Protein 2ASF (pdb70)

GO terms:
  GO:0005576 extracellular region (C, HDA)
  GO:0005515 protein binding (F, IPI)
  GO:0070967 coenzyme F420 binding (F, IDA)
  GO:0016627 oxidoreductase activity, acting on the CH-CH group of donors (F, IDA)
  GO:0042803 protein homodimerization activity (F, IDA)

Foldseek 3Di:
DVVLVVQQLAQDWWKWFADPVRDTDDDIFRWHADPVQRKIKTKDFPPPPRQVRLAPVFWMWTWDDDDQWIKIFIFGKHKALPPVVQVVRQVRRCSRYRRDDDDNRMIMIIGRTDDMDIDPVNDD

CATH classification: 2.30.110.10

B-factor: mean 14.54, std 8.59, range [2.0, 48.46]

Radius of gyration: 13.87 Å; Cα contacts (8 Å, |Δi|>4): 251; chains: 1; bounding box: 25×37×40 Å

Sequence (124 aa):
SDDALAFLSERHLALTTLRADNSPHVVAVGFTFDPKTHIARVITTGGSQKAVNADRSGLAVLSQVDGARWLSLEGRAAVNSDIDAVRDAELRYAQRYRTPRPNPRRVVIEVQIERVLGSADLLD

Nearest PDB structures (foldseek):
  5jab-assembly1_B  TM=1.000E+00  e=5.599E-22  Mycobacterium tuberculosis H37Rv
  5jab-assembly2_D  TM=9.936E-01  e=1.389E-21  Mycobacterium tuberculosis H37Rv
  2iab-assembly1_A  TM=7.953E-01  e=4.331E-06  Streptomyces avermitilis
  2fhq-assembly1_B  TM=7.824E-01  e=3.543E-05  Bacteroides thetaiotaomicron VPI-5482
  3ec6-assembly1_A-2  TM=7.435E-01  e=2.667E-05  Bacillus anthracis

InterPro domains:
  IPR011576 Pyridoxamine 5'-phosphate oxidase, N-terminal [PF01243] (12-128)
  IPR012349 FMN-binding split barrel [G3DSA:2.30.110.10] (1-135)
  IPR019920 F420-binding domain, putative [TIGR03618] (15-129)
  IPR052019 F420H(2)-dependent biliverdin reductase/Heme oxygenase [PTHR35176] (9-133)

Secondary structure (DSSP, 8-state):
-HHHHHHTTSS----EEE-TTS-EEE-----EEETTTTEEEEEEETT-HHHHHHHHH-EEEEEEEETTEEEEEEEEEEEE--HHHHHHHHHHHHHHS-PPPP-TTEEEEEEEEEEEEE-TTT--

Solvent-accessible surface area: 7060 Å² total

Organism: Mycobacterium tuberculosis (strain ATCC 25618 / H37Rv) (NCBI:txid83332)

Structure (mmCIF, N/CA/C/O backbone):
data_2ASF
#
_entry.id   2ASF
#
_cell.length_a   73.395
_cell.length_b   73.395
_cell.length_c   44.794
_cell.angle_alpha   90.00
_cell.angle_beta   90.00
_cell.angle_gamma   90.00
#
_symmetry.space_group_name_H-M   'P 43 21 2'
#
loop_
_entity.id
_entity.type
_entity.pdbx_description
1 polymer 'Hypothetical protein Rv2074'
2 non-polymer 'SODIUM ION'
3 non-polymer 'CITRIC ACID'
4 water water
#
loop_
_atom_site.group_PDB
_atom_site.id
_atom_site.type_symbol
_atom_site.label_atom_id
_atom_site.label_alt_id
_atom_site.label_comp_id
_atom_site.label_asym_id
_atom_site.label_entity_id
_atom_site.label_seq_id
_atom_site.pdbx_PDB_ins_code
_atom_site.Cartn_x
_atom_site.Cartn_y
_atom_site.Cartn_z
_atom_site.occupancy
_atom_site.B_iso_or_equiv
_atom_site.auth_seq_id
_atom_site.auth_comp_id
_atom_site.auth_asym_id
_atom_site.auth_atom_id
_atom_site.pdbx_PDB_model_num
ATOM 1 N N . SER A 1 11 ? 15.848 31.307 4.725 1.00 27.82 11 SER A N 1
ATOM 2 C CA . SER A 1 11 ? 16.575 30.086 4.269 1.00 27.49 11 SER A CA 1
ATOM 3 C C . SER A 1 11 ? 17.367 29.468 5.419 1.00 27.25 11 SER A C 1
ATOM 4 O O . SER A 1 11 ? 17.595 30.120 6.439 1.00 27.05 11 SER A O 1
ATOM 7 N N . ASP A 1 12 ? 17.786 28.215 5.246 1.00 26.45 12 ASP A N 1
ATOM 8 C CA . ASP A 1 12 ? 18.510 27.487 6.287 1.00 26.23 12 ASP A CA 1
ATOM 9 C C . ASP A 1 12 ? 19.938 27.994 6.517 1.00 25.08 12 ASP A C 1
ATOM 10 O O . ASP A 1 12 ? 20.453 27.934 7.640 1.00 24.61 12 ASP A O 1
ATOM 15 N N . ASP A 1 13 ? 20.585 28.480 5.456 1.00 23.16 13 ASP A N 1
ATOM 16 C CA . ASP A 1 13 ? 21.918 29.059 5.604 1.00 21.92 13 ASP A CA 1
ATOM 17 C C . ASP A 1 13 ? 21.830 30.373 6.370 1.00 19.78 13 ASP A C 1
ATOM 18 O O . ASP A 1 13 ? 22.732 30.703 7.128 1.00 19.83 13 ASP A O 1
ATOM 23 N N . ALA A 1 14 ? 20.726 31.089 6.173 1.00 18.49 14 ALA A N 1
ATOM 24 C CA . ALA A 1 14 ? 20.447 32.331 6.898 1.00 16.88 14 ALA A CA 1
ATOM 25 C C . ALA A 1 14 ? 20.259 32.041 8.390 1.00 16.70 14 ALA A C 1
ATOM 26 O O . ALA A 1 14 ? 20.867 32.694 9.246 1.00 15.33 14 ALA A O 1
ATOM 28 N N . LEU A 1 15 ? 19.451 31.027 8.694 1.00 17.06 15 LEU A N 1
ATOM 29 C CA . LEU A 1 15 ? 19.276 30.596 10.089 1.00 17.51 15 LEU A CA 1
ATOM 30 C C . LEU A 1 15 ? 20.587 30.153 10.769 1.00 17.36 15 LEU A C 1
ATOM 31 O O . LEU A 1 15 ? 20.819 30.467 11.943 1.00 17.66 15 LEU A O 1
ATOM 36 N N . ALA A 1 16 ? 21.452 29.433 10.052 1.00 16.40 16 ALA A N 1
ATOM 37 C CA . ALA A 1 16 ? 22.752 29.071 10.615 1.00 15.68 16 ALA A CA 1
ATOM 38 C C . ALA A 1 16 ? 23.638 30.295 10.874 1.00 14.79 16 ALA A C 1
ATOM 39 O O . ALA A 1 16 ? 24.291 30.401 11.909 1.00 14.31 16 ALA A O 1
ATOM 41 N N . PHE A 1 17 ? 23.641 31.223 9.921 1.00 13.97 17 PHE A N 1
ATOM 42 C CA . PHE A 1 17 ? 24.343 32.489 10.070 1.00 13.02 17 PHE A CA 1
ATOM 43 C C . PHE A 1 17 ? 23.890 33.199 11.348 1.00 12.11 17 PHE A C 1
ATOM 44 O O . PHE A 1 17 ? 24.711 33.687 12.117 1.00 11.90 17 PHE A O 1
ATOM 52 N N . LEU A 1 18 ? 22.577 33.218 11.576 1.00 11.97 18 LEU A N 1
ATOM 53 C CA . LEU A 1 18 ? 21.998 33.891 12.752 1.00 11.71 18 LEU A CA 1
ATOM 54 C C . LEU A 1 18 ? 22.260 33.175 14.087 1.00 12.87 18 LEU A C 1
ATOM 55 O O . LEU A 1 18 ? 21.960 33.716 15.153 1.00 12.72 18 LEU A O 1
ATOM 60 N N . SER A 1 19 ? 22.820 31.972 14.015 1.00 13.98 19 SER A N 1
ATOM 61 C CA . SER A 1 19 ? 23.192 31.187 15.199 1.00 15.60 19 SER A CA 1
ATOM 62 C C . SER A 1 19 ? 24.661 31.341 15.571 1.00 15.56 19 SER A C 1
ATOM 63 O O . SER A 1 19 ? 25.049 31.080 16.719 1.00 16.17 19 SER A O 1
ATOM 66 N N . GLU A 1 20 ? 25.474 31.749 14.596 1.00 15.57 20 GLU A N 1
ATOM 67 C CA . GLU A 1 20 ? 26.900 31.962 14.801 1.00 16.11 20 GLU A CA 1
ATOM 68 C C . GLU A 1 20 ? 27.144 33.034 15.852 1.00 15.53 20 GLU A C 1
ATOM 69 O O . GLU A 1 20 ? 26.361 33.977 15.997 1.00 14.93 20 GLU A O 1
ATOM 75 N N . ARG A 1 21 ? 28.245 32.902 16.572 1.00 15.47 21 ARG A N 1
ATOM 76 C CA . ARG A 1 21 ? 28.563 33.849 17.626 1.00 15.42 21 ARG A CA 1
ATOM 77 C C . ARG A 1 21 ? 29.232 35.095 17.047 1.00 15.25 21 ARG A C 1
ATOM 78 O O . ARG A 1 21 ? 30.457 35.147 16.879 1.00 15.60 21 ARG A O 1
ATOM 86 N N . HIS A 1 22 ? 28.414 36.093 16.720 1.00 13.99 22 HIS A N 1
ATOM 87 C CA . HIS A 1 22 ? 28.935 37.381 16.253 1.00 13.84 22 HIS A CA 1
ATOM 88 C C . HIS A 1 22 ? 28.132 38.476 16.901 1.00 12.97 22 HIS A C 1
ATOM 89 O O . HIS A 1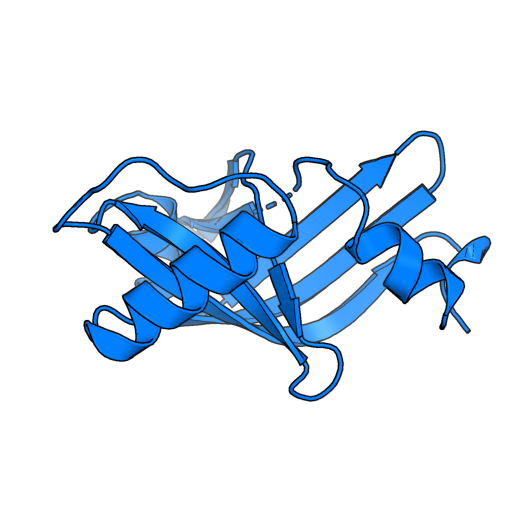 22 ? 26.954 38.279 17.228 1.00 12.06 22 HIS A O 1
ATOM 96 N N . LEU A 1 23 ? 28.757 39.638 17.050 1.00 12.56 23 LEU A N 1
ATOM 97 C CA . LEU A 1 23 ? 27.995 40.840 17.361 1.00 12.73 23 LEU A CA 1
ATOM 98 C C . LEU A 1 23 ? 27.253 41.334 16.110 1.00 12.58 23 LEU A C 1
ATOM 99 O O . LEU A 1 23 ? 27.467 40.841 14.987 1.00 13.42 23 LEU A O 1
ATOM 104 N N . ALA A 1 24 ? 26.341 42.272 16.319 1.00 11.11 24 ALA A N 1
ATOM 105 C CA . ALA A 1 24 ? 25.619 42.907 15.233 1.00 9.92 24 ALA A CA 1
ATOM 106 C C . ALA A 1 24 ? 25.496 44.376 15.582 1.00 9.26 24 ALA A C 1
ATOM 107 O O . ALA A 1 24 ? 25.822 44.779 16.694 1.00 9.30 24 ALA A O 1
ATOM 117 N N . LEU A 1 26 ? 22.915 47.427 16.188 1.00 6.86 26 LEU A N 1
ATOM 118 C CA . LEU A 1 26 ? 21.521 47.788 16.422 1.00 6.51 26 LEU A CA 1
ATOM 119 C C . LEU A 1 26 ? 21.362 49.252 16.036 1.00 6.34 26 LEU A C 1
ATOM 120 O O . LEU A 1 26 ? 22.026 50.113 16.617 1.00 5.31 26 LEU A O 1
ATOM 125 N N . THR A 1 27 ? 20.479 49.521 15.071 1.00 5.43 27 THR A N 1
ATOM 126 C CA . THR A 1 27 ? 20.120 50.884 14.691 1.00 5.62 27 THR A CA 1
ATOM 127 C C . THR A 1 27 ? 18.783 51.217 15.340 1.00 5.73 27 THR A C 1
ATOM 128 O O . THR A 1 27 ? 17.795 50.500 15.165 1.00 5.62 27 THR A O 1
ATOM 132 N N . THR A 1 28 ? 18.776 52.291 16.119 1.00 6.24 28 THR A N 1
ATOM 133 C CA . THR A 1 28 ? 17.519 52.901 16.581 1.00 6.09 28 THR A CA 1
ATOM 134 C C . THR A 1 28 ? 17.547 54.376 16.185 1.00 6.68 28 THR A C 1
ATOM 135 O O . THR A 1 28 ? 18.558 54.846 15.672 1.00 7.72 28 THR A O 1
ATOM 139 N N . LEU A 1 29 ? 16.461 55.095 16.437 1.00 7.62 29 LEU A N 1
ATOM 140 C CA . LEU A 1 29 ? 16.428 56.524 16.125 1.00 8.67 29 LEU A CA 1
ATOM 141 C C . LEU A 1 29 ? 16.469 57.373 17.381 1.00 8.56 29 LEU A C 1
ATOM 142 O O . LEU A 1 29 ? 15.750 57.087 18.332 1.00 9.12 29 LEU A O 1
ATOM 147 N N . ARG A 1 30 ? 17.288 58.427 17.366 1.00 8.86 30 ARG A N 1
ATOM 148 C CA . ARG A 1 30 ? 17.234 59.448 18.426 1.00 9.38 30 ARG A CA 1
ATOM 149 C C . ARG A 1 30 ? 15.959 60.301 18.266 1.00 9.97 30 ARG A C 1
ATOM 150 O O . ARG A 1 30 ? 15.236 60.174 17.262 1.00 10.44 30 ARG A O 1
ATOM 158 N N . ALA A 1 31 ? 15.687 61.162 19.255 1.00 11.40 31 ALA A N 1
ATOM 159 C CA . ALA A 1 31 ? 14.496 62.022 19.216 1.00 11.89 31 ALA A CA 1
ATOM 160 C C . ALA A 1 31 ? 14.502 62.906 17.973 1.00 12.08 31 ALA A C 1
ATOM 161 O O . ALA A 1 31 ? 13.443 63.249 17.439 1.00 13.03 31 ALA A O 1
ATOM 163 N N . ASP A 1 32 ? 15.697 63.252 17.504 1.00 12.07 32 ASP A N 1
ATOM 164 C CA . ASP A 1 32 ? 15.818 64.118 16.334 1.00 12.95 32 ASP A CA 1
ATOM 165 C C . ASP A 1 32 ? 15.871 63.338 15.029 1.00 12.97 32 ASP A C 1
ATOM 166 O O . ASP A 1 32 ? 16.124 63.912 13.965 1.00 13.54 32 ASP A O 1
ATOM 171 N N . ASN A 1 33 ? 15.624 62.034 15.132 1.00 13.00 33 ASN A N 1
ATOM 172 C CA . ASN A 1 33 ? 15.633 61.125 13.984 1.00 14.11 33 ASN A CA 1
ATOM 173 C C . ASN A 1 33 ? 17.006 60.730 13.432 1.00 13.74 33 ASN A C 1
ATOM 174 O O . ASN A 1 33 ? 17.107 59.972 12.443 1.00 14.80 33 ASN A O 1
ATOM 179 N N . SER A 1 34 ? 18.073 61.206 14.068 1.00 12.33 34 SER A N 1
ATOM 180 C CA . SER A 1 34 ? 19.395 60.734 13.685 1.00 11.32 34 SER A CA 1
ATOM 181 C C . SER A 1 34 ? 19.559 59.279 14.139 1.00 10.86 34 SER A C 1
ATOM 182 O O . SER A 1 34 ? 19.095 58.906 15.216 1.00 10.85 34 SER A O 1
ATOM 185 N N . PRO A 1 35 ? 20.140 58.431 13.278 1.00 9.25 35 PRO A N 1
ATOM 186 C CA . PRO A 1 35 ? 20.346 57.036 13.704 1.00 8.66 35 PRO A CA 1
ATOM 187 C C . PRO A 1 35 ? 21.406 56.867 14.771 1.00 8.27 35 PRO A C 1
ATOM 188 O O . PRO A 1 35 ? 22.479 57.469 14.716 1.00 9.24 35 PRO A O 1
ATOM 192 N N . HIS A 1 36 ? 21.076 56.049 15.763 1.00 7.56 36 HIS A N 1
ATOM 193 C CA . HIS A 1 36 ? 22.000 55.638 16.799 1.00 7.21 36 HIS A CA 1
ATOM 194 C C . HIS A 1 36 ? 22.353 54.178 16.500 1.00 6.92 36 HIS A C 1
ATOM 195 O O . HIS A 1 36 ? 21.476 53.326 16.499 1.00 7.46 36 HIS A O 1
ATOM 202 N N . VAL A 1 37 ? 23.619 53.905 16.204 1.00 6.32 37 VAL A N 1
ATOM 203 C CA . VAL A 1 37 ? 24.005 52.571 15.764 1.00 6.18 37 VAL A CA 1
ATOM 204 C C . VAL A 1 37 ? 25.162 52.055 16.629 1.00 6.68 37 VAL A C 1
ATOM 205 O O . VAL A 1 37 ? 26.276 52.601 16.587 1.00 7.30 37 VAL A O 1
ATOM 209 N N . VAL A 1 38 ? 24.886 51.028 17.432 1.00 5.99 38 VAL A N 1
ATOM 210 C CA . VAL A 1 38 ? 25.888 50.505 18.372 1.00 6.59 38 VAL A CA 1
ATOM 211 C C . VAL A 1 38 ? 25.921 48.987 18.327 1.00 6.44 38 VAL A C 1
ATOM 212 O O . VAL A 1 38 ? 24.924 48.345 17.953 1.00 6.52 38 VAL A O 1
ATOM 216 N N . ALA A 1 39 ? 27.067 48.406 18.698 1.00 6.74 39 ALA A N 1
ATOM 217 C CA . ALA A 1 39 ? 27.205 46.947 18.651 1.00 6.84 39 ALA A CA 1
ATOM 218 C C . ALA A 1 39 ? 26.483 46.285 19.814 1.00 7.00 39 ALA A C 1
ATOM 219 O O . ALA A 1 39 ? 26.550 46.744 20.968 1.00 7.57 39 ALA A O 1
ATOM 221 N N . VAL A 1 40 ? 25.814 45.181 19.491 1.00 5.81 40 VAL A N 1
ATOM 222 C CA . VAL A 1 40 ? 25.104 44.364 20.479 1.00 6.90 40 VAL A CA 1
ATOM 223 C C . VAL A 1 40 ? 25.210 42.883 20.114 1.00 6.47 40 VAL A C 1
ATOM 224 O O . VAL A 1 40 ? 25.449 42.514 18.957 1.00 6.41 40 VAL A O 1
ATOM 228 N N . GLY A 1 41 ? 24.992 42.029 21.115 1.00 6.77 41 GLY A N 1
ATOM 229 C CA . GLY A 1 41 ? 24.574 40.664 20.818 1.00 6.59 41 GLY A CA 1
ATOM 230 C C . GLY A 1 41 ? 23.063 40.679 20.614 1.00 6.47 41 GLY A C 1
ATOM 231 O O . GLY A 1 41 ? 22.364 41.571 21.109 1.00 6.20 41 GLY A O 1
ATOM 232 N N . PHE A 1 42 ? 22.547 39.700 19.883 1.00 6.54 42 PHE A N 1
ATOM 233 C CA . PHE A 1 42 ? 21.099 39.567 19.782 1.00 6.40 42 PHE A CA 1
ATOM 234 C C . PHE A 1 42 ? 20.739 38.116 19.586 1.00 7.41 42 PHE A C 1
ATOM 235 O O . PHE A 1 42 ? 21.609 37.292 19.265 1.00 7.17 42 PHE A O 1
ATOM 243 N N . THR A 1 43 ? 19.462 37.816 19.780 1.00 7.27 43 THR A N 1
ATOM 244 C CA . THR A 1 43 ? 18.943 36.491 19.461 1.00 7.54 43 THR A CA 1
ATOM 245 C C . THR A 1 43 ? 17.749 36.626 18.532 1.00 8.12 43 THR A C 1
ATOM 246 O O . THR A 1 43 ? 17.067 37.649 18.534 1.00 7.62 43 THR A O 1
ATOM 250 N N . PHE A 1 44 ? 17.508 35.599 17.725 1.00 9.11 44 PHE A N 1
ATOM 251 C CA . PHE A 1 44 ? 16.390 35.643 16.793 1.00 8.88 44 PHE A CA 1
ATOM 252 C C . PHE A 1 44 ? 15.616 34.337 16.866 1.00 9.71 44 PHE A C 1
ATOM 253 O O . PHE A 1 44 ? 16.204 33.275 16.654 1.00 10.78 44 PHE A O 1
ATOM 261 N N . ASP A 1 45 ? 14.316 34.413 17.140 1.00 9.41 45 ASP A N 1
ATOM 262 C CA . ASP A 1 45 ? 13.468 33.218 17.184 1.00 9.96 45 ASP A CA 1
ATOM 263 C C . ASP A 1 45 ? 12.819 33.043 15.811 1.00 10.23 45 ASP A C 1
ATOM 264 O O . ASP A 1 45 ? 11.983 33.852 15.419 1.00 9.82 45 ASP A O 1
ATOM 269 N N . PRO A 1 46 ? 13.210 31.984 15.063 1.00 12.01 46 PRO A N 1
ATOM 270 C CA . PRO A 1 46 ? 12.706 31.812 13.693 1.00 12.82 46 PRO A CA 1
ATOM 271 C C . PRO A 1 46 ? 11.206 31.532 13.621 1.00 13.32 46 PRO A C 1
ATOM 272 O O . PRO A 1 46 ? 10.558 31.853 12.621 1.00 14.02 46 PRO A O 1
ATOM 276 N N . LYS A 1 47 ? 10.659 30.961 14.689 1.00 12.98 47 LYS A N 1
ATOM 277 C CA . LYS A 1 47 ? 9.235 30.656 14.736 1.00 12.82 47 LYS A CA 1
ATOM 278 C C . LYS A 1 47 ? 8.373 31.907 14.921 1.00 12.64 47 LYS A C 1
ATOM 279 O O . LYS A 1 47 ? 7.370 32.104 14.218 1.00 13.96 47 LYS A O 1
ATOM 285 N N . THR A 1 48 ? 8.750 32.762 15.864 1.00 11.57 48 THR A N 1
ATOM 286 C CA . THR A 1 48 ? 7.935 33.929 16.165 1.00 10.96 48 THR A CA 1
ATOM 287 C C . THR A 1 48 ? 8.398 35.176 15.413 1.00 10.80 48 THR A C 1
ATOM 288 O O . THR A 1 48 ? 7.690 36.183 15.408 1.00 11.12 48 THR A O 1
ATOM 292 N N . HIS A 1 49 ? 9.598 35.113 14.839 1.00 11.18 49 HIS A N 1
ATOM 293 C CA . HIS A 1 49 ? 10.226 36.259 14.159 1.00 11.39 49 HIS A CA 1
ATOM 294 C C . HIS A 1 49 ? 10.578 37.411 15.120 1.00 10.72 49 HIS A C 1
ATOM 295 O O . HIS A 1 49 ? 10.709 38.565 14.693 1.00 11.14 49 HIS A O 1
ATOM 302 N N . ILE A 1 50 ? 10.731 37.094 16.401 1.00 9.12 50 ILE A N 1
ATOM 303 C CA . ILE A 1 50 ? 11.126 38.091 17.393 1.00 8.61 50 ILE A CA 1
ATOM 304 C C . ILE A 1 50 ? 12.632 38.089 17.591 1.00 7.86 50 ILE A C 1
ATOM 305 O O . ILE A 1 50 ? 13.226 37.041 17.881 1.00 7.59 50 ILE A O 1
ATOM 310 N N . ALA A 1 51 ? 13.251 39.256 17.415 1.00 7.18 51 ALA A N 1
ATOM 311 C CA . ALA A 1 51 ? 14.661 39.433 17.748 1.00 7.38 51 ALA A CA 1
ATOM 312 C C . ALA A 1 51 ? 14.741 40.122 19.112 1.00 6.73 51 ALA A C 1
ATOM 313 O O . ALA A 1 51 ? 13.869 40.929 19.456 1.00 7.14 51 ALA A O 1
ATOM 315 N N . ARG A 1 52 ? 15.767 39.785 19.900 1.00 5.95 52 ARG A N 1
ATOM 316 C CA . ARG A 1 52 ? 15.899 40.341 21.243 1.00 5.42 52 ARG A CA 1
ATOM 317 C C . ARG A 1 52 ? 17.296 40.871 21.509 1.00 5.75 52 ARG A C 1
ATOM 318 O O . ARG A 1 52 ? 18.293 40.221 21.154 1.00 5.20 52 ARG A O 1
ATOM 326 N N . VAL A 1 53 ? 17.353 42.046 22.131 1.00 5.21 53 VAL A N 1
ATOM 327 C CA . VAL A 1 53 ? 18.604 42.612 22.646 1.00 5.58 53 VAL A CA 1
ATOM 328 C C . VAL A 1 53 ? 18.423 42.845 24.142 1.00 5.85 53 VAL A C 1
ATOM 329 O O . VAL A 1 53 ? 17.451 43.462 24.540 1.00 6.58 53 VAL A O 1
ATOM 333 N N . ILE A 1 54 ? 19.332 42.317 24.962 1.00 5.33 54 ILE A N 1
ATOM 334 C CA . ILE A 1 54 ? 19.325 42.650 26.386 1.00 6.19 54 ILE A CA 1
ATOM 335 C C . ILE A 1 54 ? 20.228 43.834 26.670 1.00 6.43 54 ILE A C 1
ATOM 336 O O . ILE A 1 54 ? 21.302 43.982 26.068 1.00 7.63 54 ILE A O 1
ATOM 341 N N . THR A 1 55 ? 19.779 44.692 27.584 1.00 6.97 55 THR A N 1
ATOM 342 C CA . THR A 1 55 ? 20.492 45.935 27.913 1.00 6.92 55 THR A CA 1
ATOM 343 C C . THR A 1 55 ? 20.139 46.363 29.343 1.00 7.25 55 THR A C 1
ATOM 344 O O . THR A 1 55 ? 19.259 45.767 29.958 1.00 7.78 55 THR A O 1
ATOM 348 N N . THR A 1 56 ? 20.848 47.353 29.896 1.00 7.30 56 THR A N 1
ATOM 349 C CA . THR A 1 56 ? 20.465 47.904 31.194 1.00 7.83 56 THR A CA 1
ATOM 350 C C . THR A 1 56 ? 19.384 48.952 30.944 1.00 7.49 56 THR A C 1
ATOM 351 O O . THR A 1 56 ? 19.495 49.760 30.000 1.00 8.32 56 THR A O 1
ATOM 355 N N . GLY A 1 57 ? 18.343 48.928 31.780 1.00 7.44 57 GLY A N 1
ATOM 356 C CA . GLY A 1 57 ? 17.248 49.893 31.682 1.00 7.00 57 GLY A CA 1
ATOM 357 C C . GLY A 1 57 ? 17.791 51.311 31.529 1.00 6.88 57 GLY A C 1
ATOM 358 O O . GLY A 1 57 ? 18.785 51.685 32.167 1.00 6.47 57 GLY A O 1
ATOM 359 N N . GLY A 1 58 ? 17.155 52.087 30.659 1.00 6.79 58 GLY A N 1
ATOM 360 C CA . GLY A 1 58 ? 17.533 53.489 30.480 1.00 7.38 58 GLY A CA 1
ATOM 361 C C . GLY A 1 58 ? 18.690 53.720 29.534 1.00 7.18 58 GLY A C 1
ATOM 362 O O . GLY A 1 58 ? 19.099 54.867 29.323 1.00 7.97 58 GLY A O 1
ATOM 363 N N . SER A 1 59 ? 19.223 52.653 28.928 1.00 6.66 59 SER A N 1
ATOM 364 C CA . SER A 1 59 ? 20.268 52.827 27.918 1.00 6.72 59 SER A CA 1
ATOM 365 C C . SER A 1 59 ? 19.723 53.608 26.726 1.00 6.55 59 SER A C 1
ATOM 366 O O . SER A 1 59 ? 18.509 53.654 26.514 1.00 6.19 59 SER A O 1
ATOM 369 N N . GLN A 1 60 ? 20.611 54.208 25.930 1.00 6.67 60 GLN A N 1
ATOM 370 C CA . GLN A 1 60 ? 20.117 54.929 24.770 1.00 7.03 60 GLN A CA 1
ATOM 371 C C . GLN A 1 60 ? 19.360 53.996 23.830 1.00 6.94 60 GLN A C 1
ATOM 372 O O . GLN A 1 60 ? 18.332 54.380 23.272 1.00 6.75 60 GLN A O 1
ATOM 378 N N . LYS A 1 61 ? 19.877 52.782 23.653 1.00 6.07 61 LYS A N 1
ATOM 379 C CA . LYS A 1 61 ? 19.161 51.772 22.851 1.00 6.92 61 LYS A CA 1
ATOM 380 C C . LYS A 1 61 ? 17.730 51.585 23.345 1.00 6.98 61 LYS A C 1
ATOM 381 O O . LYS A 1 61 ? 16.773 51.597 22.548 1.00 6.61 61 LYS A O 1
ATOM 387 N N . ALA A 1 62 ? 17.577 51.406 24.660 1.00 6.77 62 ALA A N 1
ATOM 388 C CA . ALA A 1 62 ? 16.246 51.154 25.223 1.00 7.25 62 ALA A CA 1
ATOM 389 C C . ALA A 1 62 ? 15.351 52.379 25.118 1.00 7.64 62 ALA A C 1
ATOM 390 O O . ALA A 1 62 ? 14.176 52.270 24.772 1.00 8.24 62 ALA A O 1
ATOM 392 N N . VAL A 1 63 ? 15.909 53.550 25.416 1.00 7.02 63 VAL A N 1
ATOM 393 C CA . VAL A 1 63 ? 15.126 54.782 25.348 1.00 7.30 63 VAL A CA 1
ATOM 394 C C . VAL A 1 63 ? 14.637 55.000 23.912 1.00 7.16 63 VAL A C 1
ATOM 395 O O . VAL A 1 63 ? 13.452 55.292 23.708 1.00 7.77 63 VAL A O 1
ATOM 399 N N . ASN A 1 64 ? 15.546 54.863 22.930 1.00 6.95 64 ASN A N 1
ATOM 400 C CA . ASN A 1 64 ? 15.191 55.041 21.513 1.00 6.98 64 ASN A CA 1
ATOM 401 C C . ASN A 1 64 ? 14.144 54.016 21.050 1.00 7.02 64 ASN A C 1
ATOM 402 O O . ASN A 1 64 ? 13.197 54.346 20.324 1.00 7.14 64 ASN A O 1
ATOM 407 N N . ALA A 1 65 ? 14.325 52.758 21.455 1.00 7.03 65 ALA A N 1
ATOM 408 C CA . ALA A 1 65 ? 13.400 51.691 21.038 1.00 7.51 65 ALA A CA 1
ATOM 409 C C . ALA A 1 65 ? 12.007 51.968 21.595 1.00 8.24 65 ALA A C 1
ATOM 410 O O . ALA A 1 65 ? 11.011 51.877 20.879 1.00 8.50 65 ALA A O 1
ATOM 412 N N . ASP A 1 66 ? 11.956 52.316 22.879 1.00 9.23 66 ASP A N 1
ATOM 413 C CA . ASP A 1 66 ? 10.693 52.629 23.533 1.00 10.29 66 ASP A CA 1
ATOM 414 C C . ASP A 1 66 ? 10.020 53.858 22.925 1.00 10.81 66 ASP A C 1
ATOM 415 O O . ASP A 1 66 ? 8.806 53.857 22.705 1.00 12.04 66 ASP A O 1
ATOM 420 N N . ARG A 1 67 ? 10.798 54.909 22.680 1.00 10.60 67 ARG A N 1
ATOM 421 C CA . ARG A 1 67 ? 10.240 56.188 22.242 1.00 11.07 67 ARG A CA 1
ATOM 422 C C . ARG A 1 67 ? 9.813 56.195 20.776 1.00 10.96 67 ARG A C 1
ATOM 423 O O . ARG A 1 67 ? 8.787 56.785 20.452 1.00 11.38 67 ARG A O 1
ATOM 431 N N . SER A 1 68 ? 10.614 55.585 19.900 1.00 10.54 68 SER A N 1
ATOM 432 C CA . SER A 1 68 ? 10.350 55.638 18.458 1.00 10.76 68 SER A CA 1
ATOM 433 C C . SER A 1 68 ? 9.777 54.354 17.879 1.00 10.15 68 SER A C 1
ATOM 434 O O . SER A 1 68 ? 9.158 54.376 16.817 1.00 10.44 68 SER A O 1
ATOM 437 N N . GLY A 1 69 ? 9.965 53.235 18.575 1.00 9.41 69 GLY A N 1
ATOM 438 C CA . GLY A 1 69 ? 9.225 52.023 18.248 1.00 9.51 69 GLY A CA 1
ATOM 439 C C . GLY A 1 69 ? 9.744 51.203 17.094 1.00 10.11 69 GLY A C 1
ATOM 440 O O . GLY A 1 69 ? 9.049 50.289 16.615 1.00 10.49 69 GLY A O 1
ATOM 441 N N . LEU A 1 70 ? 10.970 51.488 16.660 1.00 9.12 70 LEU A N 1
ATOM 442 C CA . LEU A 1 70 ? 11.568 50.699 15.585 1.00 10.35 70 LEU A CA 1
ATOM 443 C C . LEU A 1 70 ? 13.042 50.376 15.832 1.00 9.81 70 LEU A C 1
ATOM 444 O O . LEU A 1 70 ? 13.702 51.006 16.665 1.00 10.44 70 LEU A O 1
ATOM 449 N N . ALA A 1 71 ? 13.548 49.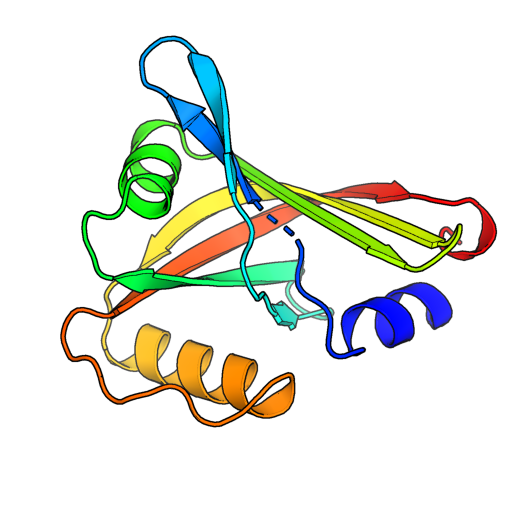381 15.102 1.00 8.49 71 ALA A N 1
ATOM 450 C CA . ALA A 1 71 ? 14.945 48.981 15.249 1.00 7.40 71 ALA A CA 1
ATOM 451 C C . ALA A 1 71 ? 15.355 48.172 14.035 1.00 6.84 71 ALA A C 1
ATOM 452 O O . ALA A 1 71 ? 14.504 47.600 13.339 1.00 7.31 71 ALA A O 1
ATOM 454 N N . VAL A 1 72 ? 16.653 48.131 13.770 1.00 6.22 72 VAL A N 1
ATOM 455 C CA . VAL A 1 72 ? 17.201 47.197 12.773 1.00 6.04 72 VAL A CA 1
ATOM 456 C C . VAL A 1 72 ? 18.405 46.504 13.394 1.00 6.17 72 VAL A C 1
ATOM 457 O O . VAL A 1 72 ? 19.203 47.146 14.075 1.00 6.52 72 VAL A O 1
ATOM 461 N N . LEU A 1 73 ? 18.527 45.198 13.151 1.00 5.99 73 LEU A N 1
ATOM 462 C CA . LEU A 1 73 ? 19.687 44.435 13.616 1.00 6.49 73 LEU A CA 1
ATOM 463 C C . LEU A 1 73 ? 20.451 43.982 12.386 1.00 6.09 73 LEU A C 1
ATOM 464 O O . LEU A 1 73 ? 19.864 43.355 11.514 1.00 5.92 73 LEU A O 1
ATOM 469 N N . SER A 1 74 ? 21.742 44.307 12.312 1.00 6.51 74 SER A N 1
ATOM 470 C CA . SER A 1 74 ? 22.524 44.043 11.110 1.00 7.23 74 SER A CA 1
ATOM 471 C C . SER A 1 74 ? 23.809 43.293 11.413 1.00 7.59 74 SER A C 1
ATOM 472 O O . SER A 1 74 ? 24.645 43.788 12.157 1.00 8.81 74 SER A O 1
ATOM 475 N N . GLN A 1 75 ? 23.971 42.125 10.801 1.00 7.68 75 GLN A N 1
ATOM 476 C CA . GLN A 1 75 ? 25.099 41.260 11.074 1.00 8.44 75 GLN A CA 1
ATOM 477 C C . GLN A 1 75 ? 25.870 41.016 9.780 1.00 8.49 75 GLN A C 1
ATOM 478 O O . GLN A 1 75 ? 25.268 40.810 8.725 1.00 7.53 75 GLN A O 1
ATOM 484 N N . VAL A 1 76 ? 27.194 41.083 9.869 1.00 9.84 76 VAL A N 1
ATOM 485 C CA . VAL A 1 76 ? 28.050 40.822 8.699 1.00 11.99 76 VAL A CA 1
ATOM 486 C C . VAL A 1 76 ? 29.276 39.992 9.091 1.00 12.73 76 VAL A C 1
ATOM 487 O O . VAL A 1 76 ? 29.924 40.254 10.109 1.00 14.04 76 VAL A O 1
ATOM 491 N N . ASP A 1 77 ? 29.571 38.972 8.292 1.00 12.99 77 ASP A N 1
ATOM 492 C CA . ASP A 1 77 ? 30.793 38.195 8.473 1.00 14.05 77 ASP A CA 1
ATOM 493 C C . ASP A 1 77 ? 31.362 37.888 7.094 1.00 13.64 77 ASP A C 1
ATOM 494 O O . ASP A 1 77 ? 30.710 37.223 6.276 1.00 13.71 77 ASP A O 1
ATOM 499 N N . GLY A 1 78 ? 32.558 38.414 6.835 1.00 14.17 78 GLY A N 1
ATOM 500 C CA . GLY A 1 78 ? 33.135 38.349 5.495 1.00 14.62 78 GLY A CA 1
ATOM 501 C C . GLY A 1 78 ? 32.196 39.06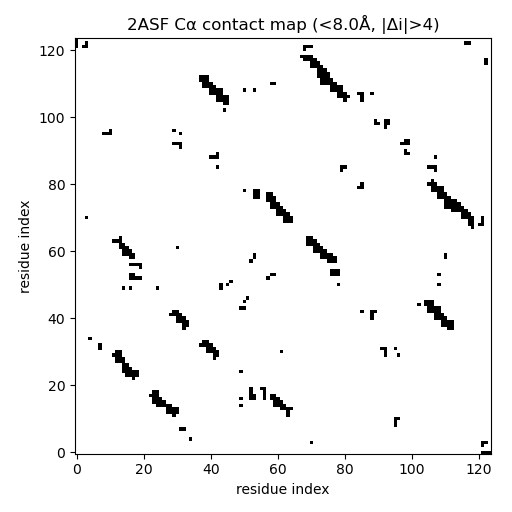9 4.545 1.00 14.11 78 GLY A C 1
ATOM 502 O O . GLY A 1 78 ? 31.859 40.238 4.760 1.00 14.77 78 GLY A O 1
ATOM 503 N N . ALA A 1 79 ? 31.744 38.352 3.522 1.00 13.93 79 ALA A N 1
ATOM 504 C CA . ALA A 1 79 ? 30.836 38.915 2.526 1.00 13.21 79 ALA A CA 1
ATOM 505 C C . ALA A 1 79 ? 29.362 38.593 2.812 1.00 13.05 79 ALA A C 1
ATOM 506 O O . ALA A 1 79 ? 28.466 39.041 2.076 1.00 13.45 79 ALA A O 1
ATOM 508 N N . ARG A 1 80 ? 29.121 37.804 3.860 1.00 11.80 80 ARG A N 1
ATOM 509 C CA . ARG A 1 80 ? 27.760 37.410 4.237 1.00 11.64 80 ARG A CA 1
ATOM 510 C C . ARG A 1 80 ? 27.155 38.453 5.170 1.00 9.57 80 ARG A C 1
ATOM 511 O O . ARG A 1 80 ? 27.811 38.912 6.105 1.00 10.27 80 ARG A O 1
ATOM 519 N N . TRP A 1 81 ? 25.910 38.827 4.901 1.00 8.73 81 TRP A N 1
ATOM 520 C CA . TRP A 1 81 ? 25.218 39.776 5.781 1.00 7.41 81 TRP A CA 1
ATOM 521 C C . TRP A 1 81 ? 23.695 39.672 5.768 1.00 7.58 81 TRP A C 1
ATOM 522 O O . TRP A 1 81 ? 23.083 39.191 4.806 1.00 7.08 81 TRP A O 1
ATOM 533 N N . LEU A 1 82 ? 23.090 40.121 6.868 1.00 6.81 82 LEU A N 1
ATOM 534 C CA . LEU A 1 82 ? 21.641 40.238 6.976 1.00 7.05 82 LEU A CA 1
ATOM 535 C C . LEU A 1 82 ? 21.306 41.487 7.756 1.00 6.10 82 LEU A C 1
ATOM 536 O O . LEU A 1 82 ? 22.019 41.808 8.686 1.00 6.57 82 LEU A O 1
ATOM 541 N N . SER A 1 83 ? 20.226 42.169 7.379 1.00 6.76 83 SER A N 1
ATOM 542 C CA . SER A 1 83 ? 19.617 43.203 8.237 1.00 6.90 83 SER A CA 1
ATOM 543 C C . SER A 1 83 ? 18.181 42.779 8.501 1.00 6.90 83 SER A C 1
ATOM 544 O O . SER A 1 83 ? 17.460 42.430 7.566 1.00 7.56 83 SER A O 1
ATOM 549 N N . LEU A 1 84 ? 17.790 42.819 9.771 1.00 6.54 84 LEU A N 1
ATOM 550 C CA . LEU A 1 84 ? 16.453 42.461 10.202 1.00 6.30 84 LEU A CA 1
ATOM 551 C C . LEU A 1 84 ? 15.764 43.709 10.739 1.00 6.54 84 LEU A C 1
ATOM 552 O O . LEU A 1 84 ? 16.188 44.253 11.753 1.00 6.62 84 LEU A O 1
ATOM 557 N N . GLU A 1 85 ? 14.734 44.171 10.030 1.00 6.21 85 GLU A N 1
ATOM 558 C CA . GLU A 1 85 ? 14.027 45.405 10.405 1.00 6.83 85 GLU A CA 1
ATOM 559 C C . GLU A 1 85 ? 12.713 45.073 11.068 1.00 6.88 85 GLU A C 1
ATOM 560 O O . GLU A 1 85 ? 12.003 44.197 10.595 1.00 7.90 85 GLU A O 1
ATOM 566 N N . GLY A 1 86 ? 12.335 45.826 12.093 1.00 7.33 86 GLY A N 1
ATOM 567 C CA . GLY A 1 86 ? 11.007 45.673 12.647 1.00 6.82 86 GLY A CA 1
ATOM 568 C C . GLY A 1 86 ? 10.616 46.666 13.723 1.00 7.47 86 GLY A C 1
ATOM 569 O O . GLY A 1 86 ? 11.258 47.707 13.918 1.00 7.17 86 GLY A O 1
ATOM 570 N N . ARG A 1 87 ? 9.533 46.319 14.403 1.00 7.59 87 ARG A N 1
ATOM 571 C CA . ARG A 1 87 ? 8.909 47.201 15.378 1.00 8.21 87 ARG A CA 1
ATOM 572 C C . ARG A 1 87 ? 9.430 46.802 16.740 1.00 7.71 87 ARG A C 1
ATOM 573 O O . ARG A 1 87 ? 9.437 45.616 17.095 1.00 9.22 87 ARG A O 1
ATOM 581 N N . ALA A 1 88 ? 9.860 47.802 17.514 1.00 7.62 88 ALA A N 1
ATOM 582 C CA . ALA A 1 88 ? 10.560 47.541 18.777 1.00 6.83 88 ALA A CA 1
ATOM 583 C C . ALA A 1 88 ? 9.760 48.001 19.988 1.00 7.49 88 ALA A C 1
ATOM 584 O O . ALA A 1 88 ? 9.028 48.998 19.918 1.00 8.01 88 ALA A O 1
ATOM 586 N N . ALA A 1 89 ? 9.910 47.268 21.093 1.00 7.55 89 ALA A N 1
ATOM 587 C CA . ALA A 1 89 ? 9.350 47.676 22.391 1.00 8.05 89 ALA A CA 1
ATOM 588 C C . ALA A 1 89 ? 10.293 47.186 23.482 1.00 8.44 89 ALA A C 1
ATOM 589 O O . ALA A 1 89 ? 11.078 46.267 23.248 1.00 8.70 89 ALA A O 1
ATOM 591 N N . VAL A 1 90 ? 10.210 47.803 24.658 1.00 8.25 90 VAL A N 1
ATOM 592 C CA . VAL A 1 90 ? 11.040 47.411 25.781 1.00 9.05 90 VAL A CA 1
ATOM 593 C C . VAL A 1 90 ? 10.196 46.633 26.779 1.00 9.16 90 VAL A C 1
ATOM 594 O O . VAL A 1 90 ? 9.119 47.087 27.178 1.00 11.06 90 VAL A O 1
ATOM 598 N N . ASN A 1 91 ? 10.696 45.475 27.186 1.00 9.34 91 ASN A N 1
ATOM 599 C CA . ASN A 1 91 ? 9.983 44.611 28.127 1.00 9.78 91 ASN A CA 1
ATOM 600 C C . ASN A 1 91 ? 10.838 44.448 29.383 1.00 9.45 91 ASN A C 1
ATOM 601 O O . ASN A 1 91 ? 11.969 43.965 29.306 1.00 10.20 91 ASN A O 1
ATOM 606 N N . SER A 1 92 ? 10.301 44.875 30.524 1.00 10.66 92 SER A N 1
ATOM 607 C CA . SER A 1 92 ? 11.026 44.763 31.789 1.00 11.53 92 SER A CA 1
ATOM 608 C C . SER A 1 92 ? 10.434 43.692 32.712 1.00 12.15 92 SER A C 1
ATOM 609 O O . SER A 1 92 ? 10.851 43.567 33.861 1.00 12.45 92 SER A O 1
ATOM 612 N N . ASP A 1 93 ? 9.473 42.920 32.202 1.00 12.23 93 ASP A N 1
ATOM 613 C CA . ASP A 1 93 ? 8.875 41.834 32.992 1.00 13.02 93 ASP A CA 1
ATOM 614 C C . ASP A 1 93 ? 9.953 40.824 33.385 1.00 13.35 93 ASP A C 1
ATOM 615 O O . ASP A 1 93 ? 10.758 40.393 32.553 1.00 12.96 93 ASP A O 1
ATOM 620 N N . ILE A 1 94 ? 9.977 40.440 34.656 1.00 13.71 94 ILE A N 1
ATOM 621 C CA . ILE A 1 94 ? 11.054 39.574 35.147 1.00 15.04 94 ILE A CA 1
ATOM 622 C C . ILE A 1 94 ? 11.134 38.232 34.399 1.00 14.19 94 ILE A C 1
ATOM 623 O O . ILE A 1 94 ? 12.233 37.756 34.091 1.00 14.74 94 ILE A O 1
ATOM 628 N N . ASP A 1 95 ? 9.987 37.636 34.081 1.00 14.11 95 ASP A N 1
ATOM 629 C CA . ASP A 1 95 ? 9.987 36.380 33.329 1.00 14.27 95 ASP A CA 1
ATOM 630 C C . ASP A 1 95 ? 10.512 36.549 31.892 1.00 13.16 95 ASP A C 1
ATOM 631 O O . ASP A 1 95 ? 11.287 35.720 31.411 1.00 12.63 95 ASP A O 1
ATOM 636 N N . ALA A 1 96 ? 10.117 37.640 31.240 1.00 12.05 96 ALA A N 1
ATOM 637 C CA . ALA A 1 96 ? 10.604 37.960 29.891 1.00 10.74 96 ALA A CA 1
ATOM 638 C C . ALA A 1 96 ? 12.122 38.170 29.909 1.00 10.46 96 ALA A C 1
ATOM 639 O O . ALA A 1 96 ? 12.842 37.722 29.008 1.00 9.71 96 ALA A O 1
ATOM 641 N N . VAL A 1 97 ? 12.603 38.869 30.937 1.00 9.46 97 VAL A N 1
ATOM 642 C CA . VAL A 1 97 ? 14.035 39.112 31.075 1.00 9.15 97 VAL A CA 1
ATOM 643 C C . VAL A 1 97 ? 14.807 37.807 31.281 1.00 9.16 97 VAL A C 1
ATOM 644 O O . VAL A 1 97 ? 15.828 37.580 30.616 1.00 9.64 97 VAL A O 1
ATOM 648 N N . ARG A 1 98 ? 14.316 36.941 32.172 1.00 9.77 98 ARG A N 1
ATOM 649 C CA . ARG A 1 98 ? 14.968 35.639 32.365 1.00 10.69 98 ARG A CA 1
ATOM 650 C C . ARG A 1 98 ? 15.012 34.875 31.045 1.00 9.91 98 ARG A C 1
ATOM 651 O O . ARG A 1 98 ? 16.046 34.322 30.677 1.00 10.84 98 ARG A O 1
ATOM 659 N N . ASP A 1 99 ? 13.892 34.854 30.330 1.00 10.55 99 ASP A N 1
ATOM 660 C CA . ASP A 1 99 ? 13.815 34.074 29.096 1.00 10.82 99 ASP A CA 1
ATOM 661 C C . ASP A 1 99 ? 14.816 34.605 28.064 1.00 10.22 99 ASP A C 1
ATOM 662 O O . ASP A 1 99 ? 15.514 33.828 27.407 1.00 9.71 99 ASP A O 1
ATOM 667 N N . ALA A 1 100 ? 14.892 35.931 27.948 1.00 9.74 100 ALA A N 1
ATOM 668 C CA . ALA A 1 100 ? 15.841 36.555 27.036 1.00 9.40 100 ALA A CA 1
ATOM 669 C C . ALA A 1 100 ? 17.292 36.281 27.453 1.00 9.28 100 ALA A C 1
ATOM 670 O O . ALA A 1 100 ? 18.165 36.085 26.592 1.00 9.06 100 ALA A O 1
ATOM 672 N N . GLU A 1 101 ? 17.557 36.268 28.761 1.00 8.78 101 GLU A N 1
ATOM 673 C CA . GLU A 1 101 ? 18.895 35.957 29.249 1.00 9.12 101 GLU A CA 1
ATOM 674 C C . GLU A 1 101 ? 19.306 34.548 28.827 1.00 9.12 101 GLU A C 1
ATOM 675 O O . GLU A 1 101 ? 20.435 34.330 28.410 1.00 9.25 101 GLU A O 1
ATOM 681 N N . LEU A 1 102 ? 18.363 33.611 28.922 1.00 9.54 102 LEU A N 1
ATOM 682 C CA . LEU A 1 102 ? 18.646 32.228 28.551 1.00 10.45 102 LEU A CA 1
ATOM 683 C C . LEU A 1 102 ? 18.811 32.055 27.034 1.00 9.67 102 LEU A C 1
ATOM 684 O O . LEU A 1 102 ? 19.708 31.339 26.585 1.00 10.45 102 LEU A O 1
ATOM 689 N N . ARG A 1 103 ? 17.994 32.743 26.242 1.00 9.31 103 ARG A N 1
ATOM 690 C CA . ARG A 1 103 ? 18.193 32.734 24.790 1.00 9.47 103 ARG A CA 1
ATOM 691 C C . ARG A 1 103 ? 19.571 33.304 24.429 1.00 9.25 103 ARG A C 1
ATOM 692 O O . ARG A 1 103 ? 20.284 32.783 23.569 1.00 10.14 103 ARG A O 1
ATOM 700 N N . TYR A 1 104 ? 19.950 34.378 25.121 1.00 9.27 104 TYR A N 1
ATOM 701 C CA . TYR A 1 104 ? 21.255 34.990 24.933 1.00 9.52 104 TYR A CA 1
ATOM 702 C C . TYR A 1 104 ? 22.381 34.007 25.260 1.00 9.96 104 TYR A C 1
ATOM 703 O O . TYR A 1 104 ? 23.315 33.852 24.484 1.00 10.54 104 TYR A O 1
ATOM 712 N N . ALA A 1 105 ? 22.247 33.318 26.392 1.00 10.86 105 ALA A N 1
ATOM 713 C CA . ALA A 1 105 ? 2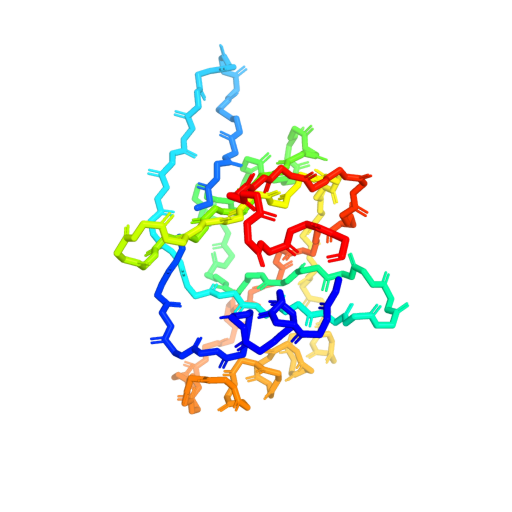3.246 32.347 26.830 1.00 12.56 105 ALA A CA 1
ATOM 714 C C . ALA A 1 105 ? 23.409 31.201 25.826 1.00 13.26 105 ALA A C 1
ATOM 715 O O . ALA A 1 105 ? 24.531 30.707 25.616 1.00 14.57 105 ALA A O 1
ATOM 717 N N . GLN A 1 106 ? 22.303 30.830 25.188 1.00 14.27 106 GLN A N 1
ATOM 718 C CA . GLN A 1 106 ? 22.239 29.774 24.165 1.00 16.10 106 GLN A CA 1
ATOM 719 C C . GLN A 1 106 ? 23.144 30.115 22.978 1.00 15.97 106 GLN A C 1
ATOM 720 O O . GLN A 1 106 ? 23.761 29.224 22.399 1.00 16.92 106 GLN A O 1
ATOM 726 N N . ARG A 1 107 ? 23.237 31.406 22.629 1.00 14.70 107 ARG A N 1
ATOM 727 C CA . ARG A 1 107 ? 24.062 31.853 21.495 1.00 13.19 107 ARG A CA 1
ATOM 728 C C . ARG A 1 107 ? 25.454 32.343 21.894 1.00 13.39 107 ARG A C 1
ATOM 729 O O . ARG A 1 107 ? 26.429 32.175 21.149 1.00 14.03 107 ARG A O 1
ATOM 737 N N 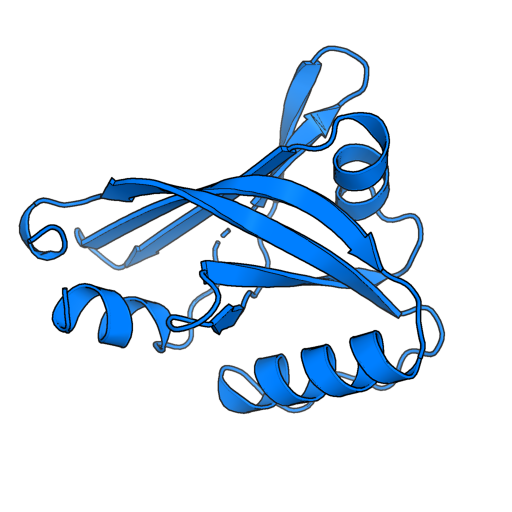. TYR A 1 108 ? 25.527 32.988 23.052 1.00 13.06 108 TYR A N 1
ATOM 738 C CA . TYR A 1 108 ? 26.741 33.629 23.503 1.00 13.30 108 TYR A CA 1
ATOM 739 C C . TYR A 1 108 ? 27.244 32.904 24.741 1.00 14.46 108 TYR A C 1
ATOM 740 O O . TYR A 1 108 ? 27.862 31.836 24.636 1.00 15.32 108 TYR A O 1
ATOM 749 N N . ARG A 1 109 ? 26.963 33.465 25.907 1.00 14.38 109 ARG A N 1
ATOM 750 C CA . ARG A 1 109 ? 27.318 32.831 27.176 1.00 15.04 109 ARG A CA 1
ATOM 751 C C . ARG A 1 109 ? 26.457 33.432 28.261 1.00 14.71 109 ARG A C 1
ATOM 752 O O . ARG A 1 109 ? 25.806 34.457 28.037 1.00 14.60 109 ARG A O 1
ATOM 760 N N . THR A 1 110 ? 26.443 32.804 29.437 1.00 14.46 110 THR A N 1
ATOM 761 C CA . THR A 1 110 ? 25.622 33.300 30.540 1.00 14.68 110 THR A CA 1
ATOM 762 C C . THR A 1 110 ? 25.909 34.778 30.798 1.00 14.25 110 THR A C 1
ATOM 763 O O . THR A 1 110 ? 27.074 35.152 31.005 1.00 14.33 110 THR A O 1
ATOM 767 N N . PRO A 1 111 ? 24.858 35.635 30.712 1.00 13.71 111 PRO A N 1
ATOM 768 C CA . PRO A 1 111 ? 25.097 37.059 30.949 1.00 13.66 111 PRO A CA 1
ATOM 769 C C . PRO A 1 111 ? 25.350 37.305 32.428 1.00 13.84 111 PRO A C 1
ATOM 770 O O . PRO A 1 111 ? 24.852 36.546 33.261 1.00 14.08 111 PRO A O 1
ATOM 774 N N . ARG A 1 112 ? 26.131 38.337 32.734 1.00 14.06 112 ARG A N 1
ATOM 775 C CA . ARG A 1 112 ? 26.353 38.769 34.122 1.00 14.89 112 ARG A CA 1
ATOM 776 C C . ARG A 1 112 ? 25.004 39.089 34.788 1.00 14.32 112 ARG A C 1
ATOM 777 O O . ARG A 1 112 ? 24.121 39.682 34.154 1.00 14.08 112 ARG A O 1
ATOM 785 N N . PRO A 1 113 ? 24.823 38.692 36.063 1.00 13.96 113 PRO A N 1
ATOM 786 C CA . PRO A 1 113 ? 23.580 39.056 36.753 1.00 13.68 113 PRO A CA 1
ATOM 787 C C . PRO A 1 113 ? 23.405 40.568 36.757 1.00 12.73 113 PRO A C 1
ATOM 788 O O . PRO A 1 113 ? 24.382 41.296 36.902 1.00 13.02 113 PRO A O 1
ATOM 792 N N . ASN A 1 114 ? 22.177 41.036 36.565 1.00 11.59 114 ASN A N 1
ATOM 793 C CA . ASN A 1 114 ? 21.899 42.469 36.479 1.00 10.81 114 ASN A CA 1
ATOM 794 C C . ASN A 1 114 ? 20.401 42.697 36.690 1.00 10.37 114 ASN A C 1
ATOM 795 O O . ASN A 1 114 ? 19.606 42.497 35.757 1.00 10.11 114 ASN A O 1
ATOM 800 N N . PRO A 1 115 ? 19.983 43.077 37.918 1.00 9.77 115 PRO A N 1
ATOM 801 C CA . PRO A 1 115 ? 18.558 43.294 38.202 1.00 9.85 115 PRO A CA 1
ATOM 802 C C . PRO A 1 115 ? 17.909 44.423 37.403 1.00 9.26 115 PRO A C 1
ATOM 803 O O . PRO A 1 115 ? 16.682 44.529 37.384 1.00 10.21 115 PRO A O 1
ATOM 807 N N . ARG A 1 116 ? 18.726 45.261 36.763 1.00 9.06 116 ARG A N 1
ATOM 808 C CA . ARG A 1 116 ? 18.228 46.363 35.959 1.00 8.62 116 ARG A CA 1
ATOM 809 C C . ARG A 1 116 ? 18.050 45.994 34.483 1.00 8.58 116 ARG A C 1
ATOM 810 O O . ARG A 1 116 ? 17.632 46.832 33.671 1.00 7.67 116 ARG A O 1
ATOM 818 N N . ARG A 1 117 ? 18.383 44.753 34.131 1.00 7.67 117 ARG A N 1
ATOM 819 C CA . ARG A 1 117 ? 18.302 44.339 32.730 1.00 7.89 117 ARG A CA 1
ATOM 820 C C . ARG A 1 117 ? 16.857 44.429 32.202 1.00 7.46 117 ARG A C 1
ATOM 821 O O . ARG A 1 117 ? 15.879 44.102 32.914 1.00 7.74 117 ARG A O 1
ATOM 829 N N . VAL A 1 118 ? 16.735 44.909 30.958 1.00 7.43 118 VAL A N 1
ATOM 830 C CA . VAL A 1 118 ? 15.472 44.892 30.207 1.00 7.88 118 VAL A CA 1
ATOM 831 C C . VAL A 1 118 ? 15.729 44.268 28.830 1.00 7.19 118 VAL A C 1
ATOM 832 O O . VAL A 1 118 ? 16.876 44.087 28.413 1.00 7.90 118 VAL A O 1
ATOM 836 N N . VAL A 1 119 ? 14.649 43.945 28.129 1.00 7.08 119 VAL A N 1
ATOM 837 C CA . VAL A 1 119 ? 14.752 43.333 26.807 1.00 6.97 119 VAL A CA 1
ATOM 838 C C . VAL A 1 119 ? 14.144 44.240 25.763 1.00 7.04 119 VAL A C 1
ATOM 839 O O . VAL A 1 119 ? 13.015 44.680 25.907 1.00 7.53 119 VAL A O 1
ATOM 843 N N . ILE A 1 120 ? 14.909 44.533 24.717 1.00 5.78 120 ILE A N 1
ATOM 844 C CA . ILE A 1 120 ? 14.353 45.167 23.536 1.00 6.62 120 ILE A CA 1
ATOM 845 C C . ILE A 1 120 ? 13.856 44.055 22.623 1.00 6.95 120 ILE A C 1
ATOM 846 O O . ILE A 1 120 ? 14.660 43.262 22.118 1.00 6.78 120 ILE A O 1
ATOM 851 N N . GLU A 1 121 ? 12.537 44.002 22.409 1.00 6.94 121 GLU A N 1
ATOM 852 C CA . GLU A 1 121 ? 11.936 42.965 21.564 1.00 7.33 121 GLU A CA 1
ATOM 853 C C . GLU A 1 121 ? 11.563 43.575 20.219 1.00 6.93 121 GLU A C 1
ATOM 854 O O . GLU A 1 121 ? 10.837 44.573 20.173 1.00 7.46 121 GLU A O 1
ATOM 860 N N . VAL A 1 122 ? 12.054 42.977 19.139 1.00 6.85 122 VAL A N 1
ATOM 861 C CA . VAL A 1 122 ? 11.838 43.548 17.800 1.00 7.00 122 VAL A CA 1
ATOM 862 C C . VAL A 1 122 ? 11.057 42.522 16.973 1.00 7.24 122 VAL A C 1
ATOM 863 O O . VAL A 1 122 ? 11.520 41.396 16.756 1.00 7.86 122 VAL A O 1
ATOM 867 N N . GLN A 1 123 ? 9.878 42.929 16.512 1.00 6.88 123 GLN A N 1
ATOM 868 C CA . GLN A 1 123 ? 9.058 42.072 15.668 1.00 8.34 123 GLN A CA 1
ATOM 869 C C . GLN A 1 123 ? 9.511 42.282 14.245 1.00 8.02 123 GLN A C 1
ATOM 870 O O . GLN A 1 123 ? 9.202 43.298 13.656 1.00 7.60 123 GLN A O 1
ATOM 876 N N . ILE A 1 124 ? 10.255 41.323 13.703 1.00 7.91 124 ILE A N 1
ATOM 877 C CA . ILE A 1 124 ? 10.876 41.497 12.389 1.00 8.37 124 ILE A CA 1
ATOM 878 C C . ILE A 1 124 ? 9.860 41.436 11.255 1.00 8.84 124 ILE A C 1
ATOM 879 O O . ILE A 1 124 ? 9.096 40.474 11.166 1.00 10.59 124 ILE A O 1
ATOM 884 N N . GLU A 1 125 ? 9.869 42.467 10.402 1.00 9.15 125 GLU A N 1
ATOM 885 C CA . GLU A 1 125 ? 8.958 42.582 9.248 1.00 10.65 125 GLU A CA 1
ATOM 886 C C . GLU A 1 125 ? 9.674 42.418 7.911 1.00 11.09 125 GLU A C 1
ATOM 887 O O . GLU A 1 125 ? 9.071 41.975 6.938 1.00 11.54 125 GLU A O 1
ATOM 893 N N . ARG A 1 126 ? 10.936 42.833 7.854 1.00 10.66 126 ARG A N 1
ATOM 894 C CA . ARG A 1 126 ? 11.673 42.871 6.589 1.00 11.38 126 ARG A CA 1
ATOM 895 C C . ARG A 1 126 ? 13.067 42.360 6.805 1.00 11.11 126 ARG A C 1
ATOM 896 O O . ARG A 1 126 ? 13.697 42.688 7.807 1.00 11.00 126 ARG A O 1
ATOM 904 N N . VAL A 1 127 ? 13.546 41.569 5.853 1.00 10.90 127 VAL A N 1
ATOM 905 C CA . VAL A 1 127 ? 14.927 41.104 5.877 1.00 10.93 127 VAL A CA 1
ATOM 906 C C . VAL A 1 127 ? 15.629 41.455 4.567 1.00 10.74 127 VAL A C 1
ATOM 907 O O . VAL A 1 127 ? 15.108 41.154 3.477 1.00 10.60 127 VAL A O 1
ATOM 911 N N . LEU A 1 128 ? 16.769 42.134 4.697 1.00 9.83 128 LEU A N 1
ATOM 912 C CA . LEU A 1 128 ? 17.706 42.386 3.584 1.00 9.71 128 LEU A CA 1
ATOM 913 C C . LEU A 1 128 ? 18.956 41.563 3.818 1.00 9.89 128 LEU A C 1
ATOM 914 O O . LEU A 1 128 ? 19.264 41.219 4.964 1.00 9.39 128 LEU A O 1
ATOM 919 N N . GLY A 1 129 ? 19.689 41.247 2.750 1.00 9.31 129 GLY A N 1
ATOM 920 C CA . GLY A 1 129 ? 20.957 40.554 2.944 1.00 9.67 129 GLY A CA 1
ATOM 921 C C . GLY A 1 129 ? 21.662 40.150 1.672 1.00 10.56 129 GLY A C 1
ATOM 922 O O . GLY A 1 129 ? 21.196 40.435 0.562 1.00 10.66 129 GLY A O 1
ATOM 923 N N . SER A 1 130 ? 22.799 39.500 1.848 1.00 11.15 130 SER A N 1
ATOM 924 C CA . SER A 1 130 ? 23.549 38.957 0.723 1.00 12.25 130 SER A CA 1
ATOM 925 C C . SER A 1 130 ? 22.741 37.854 0.039 1.00 13.62 130 SER A C 1
ATOM 926 O O . SER A 1 130 ? 21.922 37.155 0.671 1.00 12.69 130 SER A O 1
ATOM 929 N N . ALA A 1 131 ? 22.975 37.716 -1.268 1.00 15.12 131 ALA A N 1
ATOM 930 C CA . ALA A 1 131 ? 22.173 36.848 -2.128 1.00 16.80 131 ALA A CA 1
ATOM 931 C C . ALA A 1 131 ? 22.271 35.375 -1.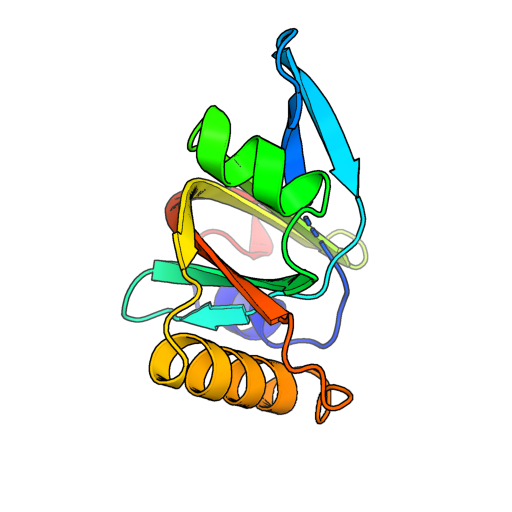741 1.00 18.07 131 ALA A C 1
ATOM 932 O O . ALA A 1 131 ? 21.298 34.625 -1.901 1.00 18.66 131 ALA A O 1
ATOM 934 N N . ASP A 1 132 ? 23.439 34.984 -1.235 1.00 18.87 132 ASP A N 1
ATOM 935 C CA . ASP A 1 132 ? 23.695 33.620 -0.758 1.00 20.37 132 ASP A CA 1
ATOM 936 C C . ASP A 1 132 ? 22.853 33.215 0.461 1.00 21.09 132 ASP A C 1
ATOM 937 O O . ASP A 1 132 ? 22.777 32.023 0.781 1.00 21.45 132 ASP A O 1
ATOM 942 N N . LEU A 1 133 ? 22.250 34.195 1.144 1.00 21.82 133 LEU A N 1
ATOM 943 C CA . LEU A 1 133 ? 21.436 33.940 2.350 1.00 23.03 133 LEU A CA 1
ATOM 944 C C . LEU A 1 133 ? 19.927 34.111 2.142 1.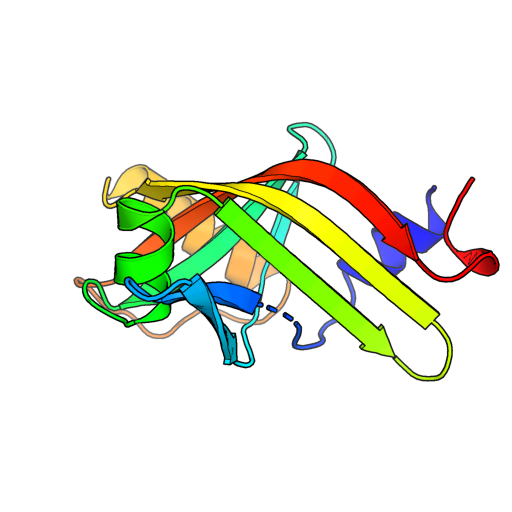00 25.17 133 LEU A C 1
ATOM 945 O O . LEU A 1 133 ? 19.129 33.645 2.961 1.00 25.72 133 LEU A O 1
ATOM 950 N N . LEU A 1 134 ? 19.531 34.777 1.062 1.00 27.62 134 LEU A N 1
ATOM 951 C CA . LEU A 1 134 ? 18.107 34.941 0.758 1.00 30.46 134 LEU A CA 1
ATOM 952 C C . LEU A 1 134 ? 17.597 33.879 -0.230 1.00 32.05 134 LEU A C 1
ATOM 953 O O . LEU A 1 134 ? 18.216 33.639 -1.274 1.00 32.70 134 LEU A O 1
ATOM 958 N N . ASP A 1 135 ? 16.478 33.244 0.137 1.00 34.25 135 ASP A N 1
ATOM 959 C CA . ASP A 1 135 ? 15.859 32.104 -0.587 1.00 35.90 135 ASP A CA 1
ATOM 960 C C . ASP A 1 135 ? 16.601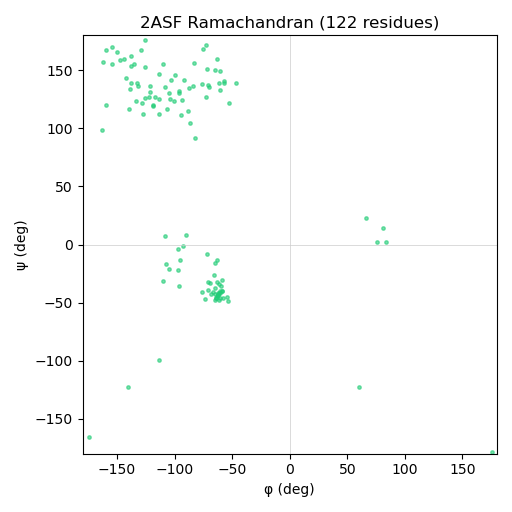 30.769 -0.420 1.00 36.45 135 ASP A C 1
ATOM 961 O O . ASP A 1 135 ? 17.812 30.654 -0.651 1.00 36.98 135 ASP A O 1
#